Protein AF-A0A7C3JQY2-F1 (afdb_monomer)

Mean predicted aligned error: 11.33 Å

Radius of gyration: 20.85 Å; Cα contacts (8 Å, |Δi|>4): 62; chains: 1; bounding box: 53×26×46 Å

pLDDT: mean 81.32, std 16.03, range [46.12, 98.31]

Secondary structure (DSSP, 8-state):
--STT-TTHHHHHHHHHHHTSHHHHHHHHHHHT---S-TTS--TTS-GGGSPPTT-SSTTSS--TT-SS-TT--GGGGS--HHHHHHHHHHH--

Sequence (94 aa):
MLIDKAPHSNAAAIFLNWVLSKEGQTAWSKAMEHVSRRLDVATDHLPPYTIPPPNAKFFSGEPKPGDRYWLSYTEENVQRSSEETKILKELFGR

Foldseek 3Di:
DVDPPDPCPPVVVVVVVQCLDLVNQLVVCLVVLADGPDPPHDNPNHDPLRDADVPAPDSVSDDDVQPDDDPPGHPVVVDDDPVRVVVCCVVPVD

Structure (mmCIF, N/CA/C/O backbone):
data_AF-A0A7C3JQY2-F1
#
_entry.id   AF-A0A7C3JQY2-F1
#
loop_
_atom_site.group_PDB
_atom_site.id
_atom_site.type_symbol
_atom_site.label_atom_id
_atom_site.label_alt_id
_atom_site.label_comp_id
_atom_site.label_asym_id
_atom_site.label_entity_id
_atom_site.label_seq_id
_atom_site.pdbx_PDB_ins_code
_atom_site.Cartn_x
_atom_site.Cartn_y
_atom_site.Cartn_z
_atom_site.occupancy
_atom_site.B_iso_or_equiv
_atom_site.auth_seq_id
_atom_site.auth_comp_id
_atom_site.auth_asym_id
_atom_site.auth_atom_id
_atom_site.pdbx_PDB_model_num
ATOM 1 N N . MET A 1 1 ? -16.130 -2.845 16.450 1.00 64.75 1 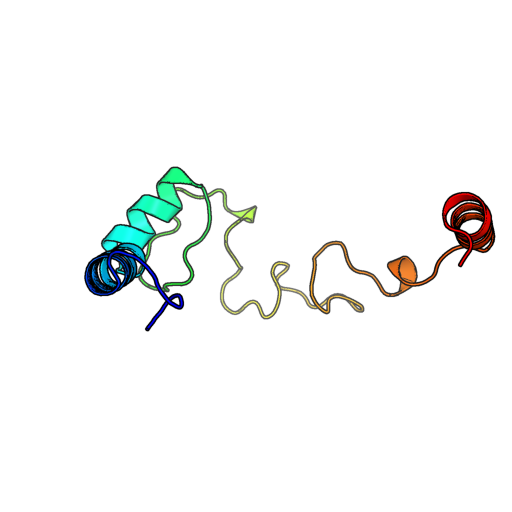MET A N 1
ATOM 2 C CA . MET A 1 1 ? -16.152 -1.387 16.192 1.00 64.75 1 MET A CA 1
ATOM 3 C C . MET A 1 1 ? -14.747 -0.982 15.776 1.00 64.75 1 MET A C 1
ATOM 5 O O . MET A 1 1 ? -13.814 -1.542 16.331 1.00 64.75 1 MET A O 1
ATOM 9 N N . LEU A 1 2 ? -14.586 -0.118 14.771 1.00 79.94 2 LEU A N 1
ATOM 10 C CA . LEU A 1 2 ? -13.272 0.143 14.167 1.00 79.94 2 LEU A CA 1
ATOM 11 C C . LEU A 1 2 ? -12.399 1.106 14.998 1.00 79.94 2 LEU A C 1
ATOM 13 O O . LEU A 1 2 ? -11.186 0.950 15.049 1.00 79.94 2 LEU A O 1
ATOM 17 N N . ILE A 1 3 ? -13.039 2.052 15.690 1.00 85.38 3 ILE A N 1
ATOM 18 C CA . ILE A 1 3 ? -12.467 2.904 16.741 1.00 85.38 3 ILE A CA 1
ATOM 19 C C . ILE A 1 3 ? -13.463 2.883 17.902 1.00 85.38 3 ILE A C 1
ATOM 21 O O . ILE A 1 3 ? -14.670 3.013 17.667 1.00 85.38 3 ILE A O 1
ATOM 25 N N . ASP A 1 4 ? -12.979 2.682 19.129 1.00 86.69 4 ASP A N 1
ATOM 26 C CA . ASP A 1 4 ? -13.841 2.656 20.313 1.00 86.69 4 ASP A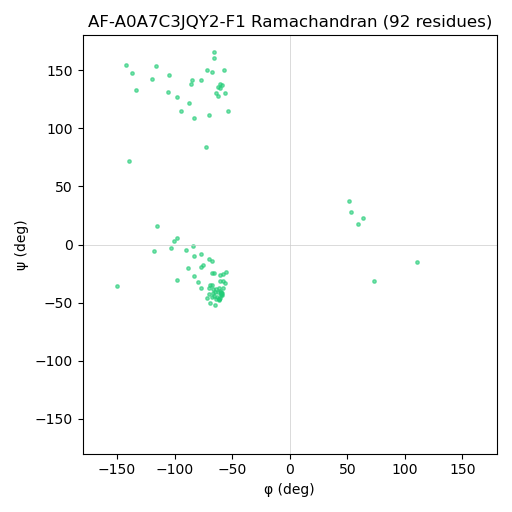 CA 1
ATOM 27 C C . ASP A 1 4 ? -14.542 4.010 20.505 1.00 86.69 4 ASP A C 1
ATOM 29 O O . ASP A 1 4 ? -13.932 5.066 20.343 1.00 86.69 4 ASP A O 1
ATOM 33 N N . LYS A 1 5 ? -15.844 3.972 20.808 1.00 87.12 5 LYS A N 1
ATOM 34 C CA . LYS A 1 5 ? -16.703 5.157 21.008 1.00 87.12 5 LYS A CA 1
ATOM 35 C C . LYS A 1 5 ? -16.693 6.182 19.860 1.00 87.12 5 LYS A C 1
ATOM 37 O O . LYS A 1 5 ? -16.970 7.360 20.079 1.00 87.12 5 LYS A O 1
ATOM 42 N N . ALA A 1 6 ? -16.432 5.754 18.624 1.00 86.62 6 ALA A N 1
ATOM 43 C CA . ALA A 1 6 ? -16.582 6.627 17.461 1.00 86.62 6 ALA A CA 1
ATOM 44 C C . ALA A 1 6 ? -18.043 7.117 17.304 1.00 86.62 6 ALA A C 1
ATOM 46 O O . ALA A 1 6 ? -18.955 6.285 17.340 1.00 86.62 6 ALA A O 1
ATOM 47 N N . PRO A 1 7 ? -18.280 8.420 17.041 1.00 92.50 7 PRO A N 1
ATOM 48 C CA . PRO A 1 7 ? -19.630 8.983 16.902 1.00 92.50 7 PRO A CA 1
ATOM 49 C C . PRO A 1 7 ? -20.480 8.320 15.806 1.00 92.50 7 PRO A C 1
ATOM 51 O O . PRO A 1 7 ? -21.697 8.216 15.940 1.00 92.50 7 PRO A O 1
ATOM 54 N N . HIS A 1 8 ? -19.840 7.845 14.728 1.00 92.38 8 HIS A N 1
ATOM 55 C CA . HIS A 1 8 ? -20.505 7.255 13.560 1.00 92.38 8 HIS A CA 1
ATOM 56 C C . HIS A 1 8 ? -19.756 6.017 13.033 1.00 92.38 8 HIS A C 1
ATOM 58 O O . HIS A 1 8 ? -19.131 6.042 11.971 1.00 92.38 8 HIS A O 1
ATOM 64 N N . SER A 1 9 ? -19.821 4.903 13.765 1.00 92.12 9 SER A N 1
ATOM 65 C CA . SER A 1 9 ? -19.118 3.653 13.419 1.00 92.12 9 SER A CA 1
ATOM 66 C C . SER A 1 9 ? -19.475 3.086 12.036 1.00 92.12 9 SER A C 1
ATOM 68 O O . SER A 1 9 ? -18.592 2.602 11.329 1.00 92.12 9 SER A O 1
ATOM 70 N N . ASN A 1 10 ? -20.740 3.186 11.621 1.00 93.06 10 ASN A N 1
ATOM 71 C CA . ASN A 1 10 ? -21.188 2.700 10.311 1.00 93.06 10 ASN A CA 1
ATOM 72 C C . ASN A 1 10 ? -20.654 3.561 9.154 1.00 93.06 10 ASN A C 1
ATOM 74 O O . ASN A 1 10 ? -20.267 3.021 8.120 1.00 93.06 10 ASN A O 1
ATOM 78 N N . ALA A 1 11 ? -20.571 4.884 9.331 1.00 94.00 11 ALA A N 1
ATOM 79 C CA . ALA A 1 11 ? -20.016 5.778 8.313 1.00 94.00 11 ALA A CA 1
ATOM 80 C C . ALA A 1 11 ? -18.521 5.506 8.087 1.00 94.00 11 ALA A C 1
ATOM 82 O O . ALA A 1 11 ? -18.072 5.434 6.944 1.00 94.00 11 ALA A O 1
ATOM 83 N N . ALA A 1 12 ? -17.768 5.266 9.167 1.00 93.50 12 ALA A N 1
ATOM 84 C CA . ALA A 1 12 ? -16.363 4.872 9.074 1.00 93.50 12 ALA A CA 1
ATOM 85 C C . ALA A 1 12 ? -16.184 3.560 8.292 1.00 93.50 12 ALA A C 1
ATOM 87 O O . ALA A 1 12 ? -15.279 3.454 7.466 1.00 93.50 12 ALA A O 1
ATOM 88 N N . ALA A 1 13 ? -17.066 2.578 8.505 1.00 93.19 13 ALA A N 1
ATOM 89 C CA . ALA A 1 13 ? -17.032 1.321 7.760 1.00 93.19 13 ALA A CA 1
ATOM 90 C C . ALA A 1 13 ? -17.283 1.531 6.256 1.00 93.19 13 ALA A C 1
ATOM 92 O O . ALA A 1 13 ? -16.538 1.003 5.433 1.00 93.19 13 ALA A O 1
ATOM 93 N N . ILE A 1 14 ? -18.282 2.343 5.887 1.00 95.50 14 ILE A N 1
ATOM 94 C CA . ILE A 1 14 ? -18.575 2.669 4.480 1.00 95.50 14 ILE A CA 1
ATOM 95 C C . ILE A 1 14 ? -17.387 3.386 3.831 1.00 95.50 14 ILE A C 1
ATOM 97 O O . ILE A 1 14 ? -16.959 2.996 2.744 1.00 95.50 14 ILE A O 1
ATOM 101 N N . PHE A 1 15 ? -16.825 4.392 4.505 1.00 95.19 15 PHE A N 1
ATOM 102 C CA . PHE A 1 15 ? -15.667 5.125 3.999 1.00 95.19 15 PHE A CA 1
ATOM 103 C C . PHE A 1 15 ? -14.472 4.201 3.757 1.00 95.19 15 PHE A C 1
ATOM 105 O O . PHE A 1 15 ? -13.836 4.280 2.710 1.00 95.19 15 PHE A O 1
ATOM 112 N N . LEU A 1 16 ? -14.192 3.285 4.687 1.00 95.31 16 LEU A N 1
ATOM 113 C CA . LEU A 1 16 ? -13.089 2.340 4.534 1.00 95.31 16 LEU A CA 1
ATOM 114 C C . LEU A 1 16 ? -13.307 1.354 3.393 1.00 95.31 16 LEU A C 1
ATOM 116 O O . LEU A 1 16 ? -12.386 1.106 2.617 1.00 95.31 16 LEU A O 1
ATOM 120 N N . ASN A 1 17 ? -14.525 0.836 3.250 1.00 96.19 17 ASN A N 1
ATOM 121 C CA . ASN A 1 17 ? -14.869 -0.022 2.121 1.00 96.19 17 ASN A CA 1
ATOM 122 C C . ASN A 1 17 ? -14.646 0.708 0.788 1.00 96.19 17 ASN A C 1
ATOM 124 O O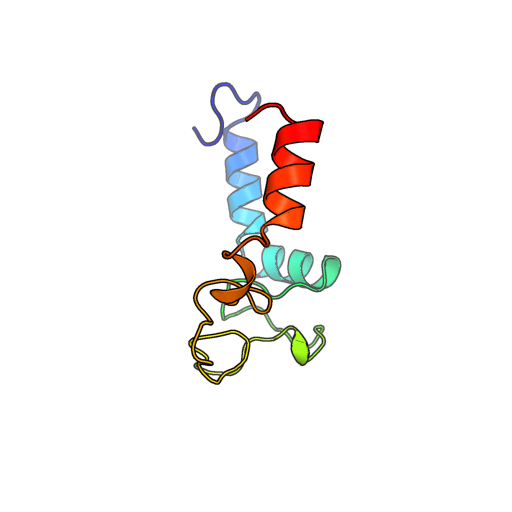 . ASN A 1 17 ? -14.093 0.128 -0.146 1.00 96.19 17 ASN A O 1
ATOM 128 N N . TRP A 1 18 ? -15.016 1.990 0.710 1.00 97.38 18 TRP A N 1
ATOM 129 C CA . TRP A 1 18 ? -14.788 2.803 -0.482 1.00 97.38 18 TRP A CA 1
ATOM 130 C C . TRP A 1 18 ? -13.302 3.115 -0.713 1.00 97.38 18 TRP A C 1
ATOM 132 O O . TRP A 1 18 ? -12.799 2.856 -1.805 1.00 97.38 18 TRP A O 1
ATOM 142 N N . VAL A 1 19 ? -12.560 3.605 0.286 1.00 96.81 19 VAL A N 1
ATOM 143 C CA . VAL A 1 19 ? -11.157 4.023 0.094 1.00 96.81 19 VAL A CA 1
ATOM 144 C C . VAL A 1 19 ? -10.231 2.841 -0.212 1.00 96.81 19 VAL A C 1
ATOM 146 O O . VAL A 1 19 ? -9.199 3.014 -0.857 1.00 96.81 19 VAL A O 1
ATOM 149 N N . LEU A 1 20 ? -10.598 1.625 0.209 1.00 96.69 20 LEU A N 1
ATOM 150 C CA . LEU A 1 20 ? -9.876 0.382 -0.092 1.00 96.69 20 LEU A CA 1
ATOM 151 C C . LEU A 1 20 ? -10.360 -0.309 -1.383 1.00 96.69 20 LEU A C 1
ATOM 153 O O . LEU A 1 20 ? -9.768 -1.305 -1.816 1.00 96.69 20 LEU A O 1
ATOM 157 N N . SER A 1 21 ? -11.408 0.211 -2.027 1.00 98.06 21 SER A N 1
ATOM 158 C CA . SER A 1 21 ? -11.827 -0.228 -3.362 1.00 98.06 21 SER A CA 1
ATOM 159 C C . SER A 1 21 ? -10.773 0.125 -4.423 1.00 98.06 21 SER A C 1
ATOM 161 O O . SER A 1 21 ? -9.872 0.930 -4.183 1.00 98.06 21 SER A O 1
ATOM 163 N N . LYS A 1 22 ? -10.882 -0.461 -5.622 1.00 98.00 22 LYS A N 1
ATOM 164 C CA . LYS A 1 22 ? -9.996 -0.126 -6.750 1.00 98.00 22 LYS A CA 1
ATOM 165 C C . LYS A 1 22 ? -10.092 1.357 -7.119 1.00 98.00 22 LYS A C 1
ATOM 167 O O . LYS A 1 22 ? -9.071 1.997 -7.352 1.00 98.00 22 LYS A O 1
ATOM 172 N N . GLU A 1 23 ? -11.307 1.895 -7.160 1.00 97.88 23 GLU A N 1
ATOM 173 C CA . GLU A 1 23 ? -11.569 3.296 -7.495 1.00 97.88 23 GLU A CA 1
ATOM 174 C C . GLU A 1 23 ? -10.979 4.241 -6.443 1.00 97.88 23 GLU A C 1
ATOM 176 O O . GLU A 1 23 ? -10.176 5.111 -6.781 1.00 97.88 23 GLU A O 1
ATOM 181 N N . GLY A 1 24 ? -11.285 4.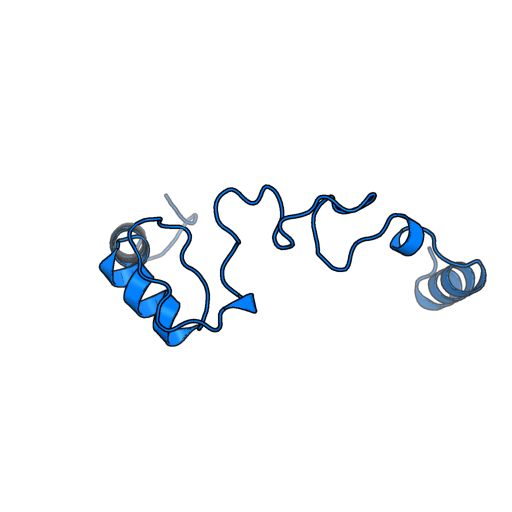010 -5.162 1.00 97.94 24 GLY A N 1
ATOM 182 C CA . GLY A 1 24 ? -10.754 4.812 -4.057 1.00 97.94 24 GLY A CA 1
ATOM 183 C C . GLY A 1 24 ? -9.225 4.776 -3.987 1.00 97.94 24 GLY A C 1
ATOM 184 O O . GLY A 1 24 ? -8.583 5.814 -3.837 1.00 97.94 24 GLY A O 1
ATOM 185 N N . GLN A 1 25 ? -8.620 3.602 -4.190 1.00 98.31 25 GLN A N 1
ATOM 186 C CA . GLN A 1 25 ? -7.164 3.468 -4.246 1.00 98.31 25 GLN A CA 1
ATOM 187 C C . GLN A 1 25 ? -6.541 4.138 -5.473 1.00 98.31 25 GLN A C 1
ATOM 189 O O . GLN A 1 25 ? -5.447 4.686 -5.365 1.00 98.31 25 GLN A O 1
ATOM 194 N N . THR A 1 26 ? -7.223 4.131 -6.621 1.00 98.06 26 THR A N 1
ATOM 195 C CA . THR A 1 26 ? -6.760 4.833 -7.827 1.00 98.06 26 THR A CA 1
ATOM 196 C C . THR A 1 26 ? -6.763 6.345 -7.599 1.00 98.06 26 THR A C 1
ATOM 198 O O . THR A 1 26 ? -5.783 7.013 -7.922 1.00 98.06 26 THR A O 1
ATOM 201 N N . ALA A 1 27 ? -7.829 6.885 -6.998 1.00 97.69 27 ALA A N 1
ATOM 202 C CA . ALA A 1 27 ? -7.911 8.300 -6.639 1.00 97.69 27 ALA A CA 1
ATOM 203 C C . ALA A 1 27 ? -6.814 8.693 -5.635 1.00 97.69 27 ALA A C 1
ATOM 205 O O . ALA A 1 27 ? -6.093 9.665 -5.855 1.00 97.69 27 ALA A O 1
ATOM 206 N N . TRP A 1 28 ? -6.636 7.900 -4.574 1.00 97.12 28 TRP A N 1
ATOM 207 C CA . TRP A 1 28 ? -5.599 8.132 -3.566 1.00 97.12 28 TRP A CA 1
ATOM 208 C C . TRP A 1 28 ? -4.183 8.078 -4.151 1.00 97.12 28 TRP A C 1
ATOM 210 O O . TRP A 1 28 ? -3.379 8.971 -3.902 1.00 97.12 28 TRP A O 1
ATOM 220 N N . SER A 1 29 ? -3.885 7.054 -4.956 1.00 97.06 29 SER A N 1
ATOM 221 C CA . SER A 1 29 ? -2.563 6.859 -5.561 1.00 97.06 29 SER A CA 1
ATOM 222 C C . SER A 1 29 ? -2.166 8.024 -6.464 1.00 97.06 29 SER A C 1
ATOM 224 O O . SER A 1 29 ? -1.014 8.450 -6.431 1.00 97.06 29 SER A O 1
ATOM 226 N N . LYS A 1 30 ? -3.118 8.563 -7.234 1.00 96.50 30 LYS A N 1
ATOM 227 C CA . LYS A 1 30 ? -2.895 9.737 -8.086 1.00 96.50 30 LYS A CA 1
ATOM 228 C C . LYS A 1 30 ? -2.701 11.013 -7.278 1.00 96.50 30 LYS A C 1
ATOM 230 O O . LYS A 1 30 ? -1.819 11.794 -7.598 1.00 96.50 30 LYS A O 1
ATOM 235 N N . ALA A 1 31 ? -3.509 11.220 -6.239 1.00 96.44 31 ALA A N 1
ATOM 236 C CA . ALA A 1 31 ? -3.441 12.430 -5.421 1.00 96.44 31 ALA A CA 1
ATOM 237 C C . ALA A 1 31 ? -2.160 12.512 -4.579 1.00 96.44 31 ALA A C 1
ATOM 239 O O . ALA A 1 31 ? -1.643 13.600 -4.350 1.00 96.44 31 ALA A O 1
ATOM 240 N N . MET A 1 32 ? -1.674 11.367 -4.102 1.00 95.12 32 MET A N 1
ATOM 241 C CA . MET A 1 32 ? -0.548 11.292 -3.173 1.00 95.12 32 MET A CA 1
ATOM 242 C C . MET A 1 32 ? 0.768 10.871 -3.831 1.00 95.12 32 MET A C 1
ATOM 244 O O . MET A 1 32 ? 1.768 10.767 -3.131 1.00 95.12 32 MET A O 1
ATOM 248 N N . GLU A 1 33 ? 0.759 10.563 -5.131 1.00 94.06 33 GLU A N 1
ATOM 249 C CA . GLU A 1 33 ? 1.918 10.035 -5.868 1.00 94.06 33 GLU A CA 1
ATOM 250 C C . GLU A 1 33 ? 2.562 8.806 -5.192 1.00 94.06 33 GLU A C 1
ATOM 252 O O . GLU A 1 33 ? 3.776 8.604 -5.201 1.00 94.06 33 GLU A O 1
ATOM 257 N N . HIS A 1 34 ? 1.725 7.945 -4.607 1.00 92.38 34 HIS A N 1
ATOM 258 C CA . HIS A 1 34 ? 2.153 6.731 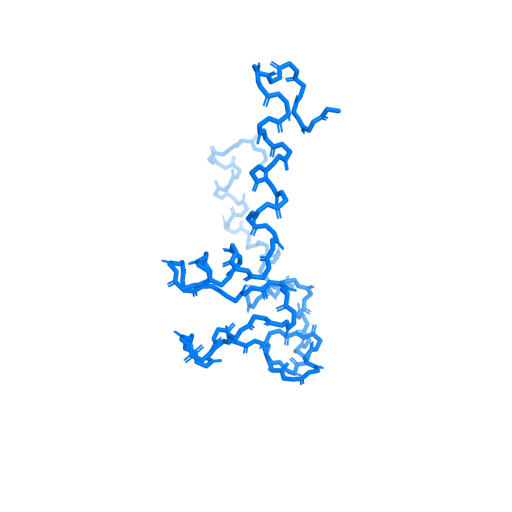-3.913 1.00 92.38 34 HIS A CA 1
ATOM 259 C C . HIS A 1 34 ? 1.562 5.475 -4.549 1.00 92.38 34 HIS A C 1
ATOM 261 O O . HIS A 1 34 ? 0.394 5.441 -4.940 1.00 92.38 34 HIS A O 1
ATOM 267 N N . VAL A 1 35 ? 2.355 4.404 -4.590 1.00 93.06 35 VAL A N 1
ATOM 268 C CA . VAL A 1 35 ? 1.931 3.092 -5.094 1.00 93.06 35 VAL A CA 1
ATOM 269 C C . VAL A 1 35 ? 0.819 2.515 -4.213 1.00 93.06 35 VAL A C 1
ATOM 271 O O . VAL A 1 35 ? 0.939 2.463 -2.986 1.00 93.06 35 VAL A O 1
ATOM 274 N N . SER A 1 36 ? -0.273 2.059 -4.833 1.00 94.69 36 SER A N 1
ATOM 275 C CA . SER A 1 36 ? -1.319 1.324 -4.117 1.00 94.69 36 SER A CA 1
ATOM 276 C C . SER A 1 36 ? -0.843 -0.079 -3.736 1.00 94.69 36 SER A C 1
ATOM 278 O O . SER A 1 36 ? -0.075 -0.715 -4.448 1.00 94.69 36 SER A O 1
ATOM 280 N N . ARG A 1 37 ? -1.370 -0.613 -2.631 1.00 90.75 37 ARG A N 1
ATOM 281 C CA . ARG A 1 37 ? -1.149 -2.016 -2.239 1.00 90.75 37 ARG A CA 1
ATOM 282 C C . ARG A 1 37 ? -1.986 -3.015 -3.048 1.00 90.75 37 ARG A C 1
ATOM 284 O O . ARG A 1 37 ? -1.811 -4.218 -2.879 1.00 90.75 37 ARG A O 1
ATOM 291 N N . ARG A 1 38 ? -2.921 -2.550 -3.884 1.00 93.3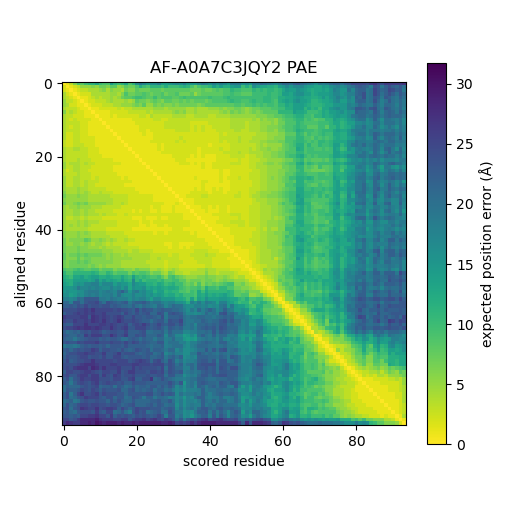8 38 ARG A N 1
ATOM 292 C CA . ARG A 1 38 ? -3.708 -3.417 -4.770 1.00 93.38 38 ARG A CA 1
ATOM 293 C C . ARG A 1 38 ? -2.963 -3.666 -6.081 1.00 93.38 38 ARG A C 1
ATOM 295 O O . ARG A 1 38 ? -2.442 -2.732 -6.675 1.00 93.38 38 ARG A O 1
ATOM 302 N N . LEU A 1 39 ? -2.998 -4.907 -6.567 1.00 91.62 39 LEU A N 1
ATOM 303 C CA . LEU A 1 39 ? -2.361 -5.305 -7.832 1.00 91.62 39 LEU A CA 1
ATOM 304 C C . LEU A 1 39 ? -3.125 -4.833 -9.082 1.00 91.62 39 LEU A C 1
ATOM 306 O O . LEU A 1 39 ? -2.579 -4.844 -10.178 1.00 91.62 39 LEU A O 1
ATOM 310 N N . ASP A 1 40 ? -4.397 -4.455 -8.932 1.00 95.44 40 ASP A N 1
ATOM 311 C CA . ASP A 1 40 ? -5.292 -4.061 -10.026 1.00 95.44 40 ASP A CA 1
ATOM 312 C C . ASP A 1 40 ? -5.400 -2.538 -10.226 1.00 95.44 40 ASP A C 1
ATOM 314 O O . ASP A 1 40 ? -6.209 -2.087 -11.046 1.00 95.44 40 ASP A O 1
ATOM 318 N N . VAL A 1 41 ? -4.608 -1.756 -9.485 1.00 97.00 41 VAL A N 1
ATOM 319 C CA . VAL A 1 41 ? -4.487 -0.297 -9.604 1.00 97.00 41 VAL A CA 1
ATOM 320 C C . VAL A 1 41 ? -3.259 0.020 -10.452 1.00 97.00 41 VAL A C 1
ATOM 322 O O . VAL A 1 41 ? -2.168 -0.469 -10.173 1.00 97.00 41 VAL A O 1
ATOM 325 N N . ALA A 1 42 ? -3.444 0.824 -11.499 1.00 95.38 42 ALA A N 1
ATOM 326 C CA . ALA A 1 42 ? -2.358 1.204 -12.395 1.00 95.38 42 ALA A CA 1
ATOM 327 C C . ALA A 1 42 ? -1.331 2.102 -11.688 1.00 95.38 42 ALA A C 1
ATOM 329 O O . ALA A 1 42 ? -1.674 2.881 -10.799 1.00 95.38 42 ALA A O 1
ATOM 330 N N . THR A 1 43 ? -0.074 1.987 -12.109 1.00 95.12 43 THR A N 1
ATOM 331 C CA . THR A 1 43 ? 1.065 2.778 -11.617 1.00 95.12 43 THR A CA 1
ATOM 332 C C . THR A 1 43 ? 1.658 3.668 -12.713 1.00 95.12 43 THR A C 1
ATOM 334 O O . THR A 1 43 ? 2.783 4.133 -12.586 1.00 95.12 43 THR A O 1
ATOM 337 N N . ASP A 1 44 ? 0.932 3.872 -13.813 1.00 94.62 44 ASP A N 1
ATOM 338 C CA . ASP A 1 44 ? 1.362 4.633 -14.994 1.00 94.62 44 ASP A CA 1
ATOM 339 C C . ASP A 1 44 ? 1.561 6.129 -14.715 1.00 94.62 44 ASP A C 1
ATOM 341 O O . ASP A 1 44 ? 2.349 6.788 -15.389 1.00 94.62 44 ASP A O 1
ATOM 345 N N . HIS A 1 45 ? 0.888 6.657 -13.693 1.00 94.31 45 HIS A N 1
ATOM 346 C CA . HIS A 1 45 ? 1.048 8.032 -13.219 1.00 94.31 45 HIS A CA 1
ATOM 347 C C . HIS A 1 45 ? 2.221 8.230 -12.248 1.00 94.31 45 HIS A C 1
ATOM 349 O O . HIS A 1 45 ? 2.417 9.348 -11.779 1.00 94.31 45 HIS A O 1
ATOM 355 N N . LEU A 1 46 ? 2.971 7.179 -11.902 1.00 93.56 46 LEU A N 1
ATOM 356 C CA . LEU A 1 46 ? 4.017 7.243 -10.880 1.00 93.56 46 LEU A CA 1
ATOM 357 C C . LEU A 1 46 ? 5.426 7.263 -11.486 1.00 93.56 46 LEU A C 1
ATOM 359 O O . LEU A 1 46 ? 5.684 6.580 -12.481 1.00 93.56 46 LEU A O 1
ATOM 363 N N . PRO A 1 47 ? 6.385 7.973 -10.863 1.00 88.88 47 PRO A N 1
ATOM 364 C CA . PRO A 1 47 ? 7.782 7.886 -11.264 1.00 88.88 47 PRO A CA 1
ATOM 365 C C . PRO A 1 47 ? 8.319 6.448 -11.116 1.00 88.88 47 PRO A C 1
ATOM 367 O O . PRO A 1 47 ? 8.078 5.826 -10.075 1.00 88.88 47 PRO A O 1
ATOM 370 N N . PRO A 1 48 ? 9.111 5.916 -12.072 1.00 84.56 48 PRO A N 1
ATOM 371 C CA . PRO A 1 48 ? 9.543 4.513 -12.061 1.00 84.56 48 PRO A CA 1
ATOM 372 C C . PRO A 1 48 ? 10.277 4.070 -10.792 1.00 84.56 48 PRO A C 1
ATOM 374 O O . PRO A 1 48 ? 10.119 2.937 -10.357 1.00 84.56 48 PRO A O 1
ATOM 377 N N . TYR A 1 49 ? 11.039 4.968 -10.160 1.00 80.31 49 TYR A N 1
ATOM 378 C CA . TYR A 1 49 ? 11.781 4.671 -8.931 1.00 80.31 49 TYR A CA 1
ATOM 379 C C . TYR A 1 49 ? 10.883 4.468 -7.703 1.00 80.31 49 TYR A C 1
ATOM 381 O O . TYR A 1 49 ? 11.375 4.036 -6.668 1.00 80.31 49 TYR A O 1
ATOM 389 N N . THR A 1 50 ? 9.594 4.813 -7.783 1.00 82.25 50 THR A N 1
ATOM 390 C CA . THR A 1 50 ? 8.618 4.570 -6.708 1.00 82.25 50 THR A CA 1
ATOM 391 C C . THR A 1 50 ? 7.963 3.197 -6.821 1.00 82.25 50 THR A C 1
ATOM 393 O O . THR A 1 50 ? 7.418 2.694 -5.839 1.00 82.25 50 THR A O 1
ATOM 396 N N . ILE A 1 51 ? 8.015 2.596 -8.014 1.00 85.62 51 ILE A N 1
ATOM 397 C CA . ILE A 1 51 ? 7.339 1.351 -8.357 1.00 85.62 51 ILE A CA 1
ATOM 398 C C . ILE A 1 51 ? 8.260 0.184 -7.983 1.00 85.62 51 ILE A C 1
ATOM 400 O O . ILE A 1 51 ? 9.376 0.102 -8.500 1.00 85.62 51 ILE A O 1
ATOM 404 N N . PRO A 1 52 ? 7.819 -0.742 -7.112 1.00 76.38 52 PRO A N 1
ATOM 405 C CA . PRO A 1 52 ? 8.599 -1.928 -6.798 1.00 76.38 52 PRO A CA 1
ATOM 406 C C . PRO A 1 52 ? 8.888 -2.752 -8.062 1.00 76.38 52 PRO A C 1
ATOM 408 O O . PRO A 1 52 ? 7.971 -2.973 -8.862 1.00 76.38 52 PRO A O 1
ATOM 411 N N . PRO A 1 53 ? 10.121 -3.259 -8.241 1.00 75.94 53 PRO A N 1
ATOM 412 C CA . PRO A 1 53 ? 10.433 -4.147 -9.352 1.00 75.94 53 PRO A CA 1
ATOM 413 C C . PRO A 1 53 ? 9.526 -5.392 -9.360 1.00 75.94 53 PRO A C 1
ATOM 415 O O . PRO A 1 53 ? 9.120 -5.877 -8.298 1.00 75.94 53 PRO A O 1
ATOM 418 N N . PRO A 1 54 ? 9.227 -5.976 -10.530 1.00 72.38 54 PRO A N 1
ATOM 419 C CA . PRO A 1 54 ? 8.486 -7.231 -10.592 1.00 72.38 54 PRO A CA 1
ATOM 420 C C . PRO A 1 54 ? 9.193 -8.326 -9.781 1.00 72.38 54 PRO A C 1
ATOM 422 O O . PRO A 1 54 ? 10.389 -8.552 -9.952 1.00 72.38 54 PRO A O 1
ATOM 425 N N . ASN A 1 55 ? 8.457 -9.022 -8.909 1.00 68.00 55 ASN A N 1
ATOM 426 C CA . ASN A 1 55 ? 8.973 -10.095 -8.042 1.00 68.00 55 ASN A CA 1
ATOM 427 C C . ASN A 1 55 ? 10.098 -9.678 -7.071 1.00 68.00 55 ASN A C 1
ATOM 429 O O . ASN A 1 55 ? 10.798 -10.540 -6.531 1.00 68.00 55 ASN A O 1
ATOM 433 N N . ALA A 1 56 ? 10.269 -8.379 -6.814 1.00 65.50 56 ALA A N 1
ATOM 434 C CA . ALA A 1 56 ? 11.212 -7.898 -5.817 1.00 65.50 56 ALA A CA 1
ATOM 435 C C . ALA A 1 56 ? 10.834 -8.396 -4.413 1.00 65.50 56 ALA A C 1
ATOM 437 O O . ALA A 1 56 ? 9.725 -8.170 -3.931 1.00 65.50 56 ALA A O 1
AT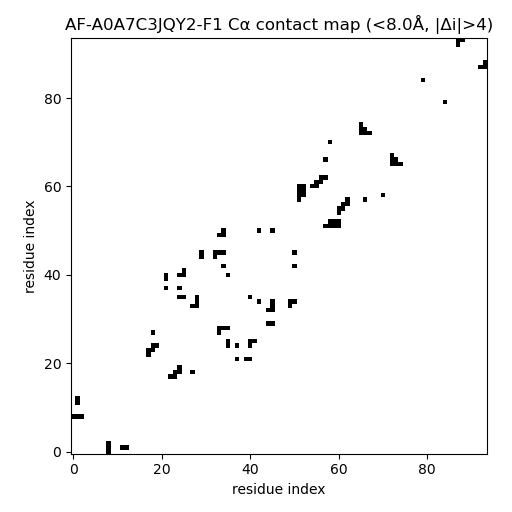OM 438 N N . LYS A 1 57 ? 11.798 -9.004 -3.713 1.00 62.16 57 LYS A N 1
ATOM 439 C CA . LYS A 1 57 ? 11.708 -9.206 -2.255 1.00 62.16 57 LYS A CA 1
ATOM 440 C C . LYS A 1 57 ? 12.002 -7.917 -1.474 1.00 62.16 57 LYS A C 1
ATOM 442 O O . LYS A 1 57 ? 11.619 -7.812 -0.315 1.00 62.16 57 LYS A O 1
ATOM 447 N N . PHE A 1 58 ? 12.657 -6.953 -2.123 1.00 61.97 58 PHE A N 1
ATOM 448 C CA . PHE A 1 58 ? 13.105 -5.675 -1.569 1.00 61.97 58 PHE A CA 1
ATOM 449 C C . PHE A 1 58 ? 12.941 -4.568 -2.610 1.00 61.97 58 PHE A C 1
ATOM 451 O O . PHE A 1 58 ? 13.005 -4.838 -3.806 1.00 61.97 58 PHE A O 1
ATOM 458 N N . PHE A 1 59 ? 12.793 -3.315 -2.178 1.00 56.88 59 PHE A N 1
ATOM 459 C CA . PHE A 1 59 ? 12.566 -2.173 -3.075 1.00 56.88 59 PHE A CA 1
ATOM 460 C C . PHE A 1 59 ? 13.674 -1.979 -4.137 1.00 56.88 59 PHE A C 1
ATOM 462 O O . PHE A 1 59 ? 13.414 -1.463 -5.216 1.00 56.88 59 PHE A O 1
ATOM 469 N N . SER A 1 60 ? 14.893 -2.449 -3.858 1.00 59.38 60 SER A N 1
ATOM 470 C CA . SER A 1 60 ? 16.062 -2.444 -4.749 1.00 59.38 60 SER A CA 1
ATOM 471 C C . SER A 1 60 ? 16.121 -3.601 -5.756 1.00 59.38 60 SER A C 1
ATOM 473 O O . SER A 1 60 ? 16.996 -3.595 -6.615 1.00 59.38 60 SER A O 1
ATOM 475 N N . GLY A 1 61 ? 15.268 -4.625 -5.648 1.00 56.47 61 GLY A N 1
ATOM 476 C CA . GLY A 1 61 ? 15.351 -5.850 -6.461 1.00 56.47 61 GLY A CA 1
ATOM 477 C C . GLY A 1 61 ? 16.496 -6.800 -6.077 1.00 56.47 61 GLY A C 1
ATOM 478 O O . GLY A 1 61 ? 16.318 -8.014 -6.148 1.00 56.47 61 GLY A O 1
ATOM 479 N N . GLU A 1 62 ? 17.622 -6.280 -5.588 1.00 53.84 62 GLU A N 1
ATOM 480 C CA . GLU A 1 62 ? 18.753 -7.064 -5.088 1.00 53.84 62 GLU A CA 1
ATOM 481 C C . GLU A 1 62 ? 18.829 -7.025 -3.553 1.00 53.84 62 GLU A C 1
ATOM 483 O O . GLU A 1 62 ? 18.767 -5.936 -2.972 1.00 53.84 62 GLU A O 1
ATOM 488 N N . PRO A 1 63 ? 18.976 -8.181 -2.875 1.00 53.16 63 PRO A N 1
ATOM 489 C CA . PRO A 1 63 ? 19.264 -8.208 -1.448 1.00 53.16 63 PRO A CA 1
ATOM 490 C C . PRO A 1 63 ? 20.693 -7.712 -1.209 1.00 53.16 63 PRO A C 1
ATOM 492 O O . PRO A 1 63 ? 21.648 -8.413 -1.549 1.00 53.16 63 PRO A O 1
ATOM 495 N N . LYS A 1 64 ? 20.868 -6.538 -0.594 1.00 58.09 64 LYS A N 1
ATOM 496 C CA . LYS A 1 64 ? 22.182 -6.149 -0.071 1.00 58.09 64 LYS A CA 1
ATOM 497 C C . LYS A 1 64 ? 22.356 -6.743 1.330 1.00 58.09 64 LYS A C 1
ATOM 499 O O . LYS A 1 64 ? 21.390 -6.777 2.100 1.00 58.09 64 LYS A O 1
ATOM 504 N N . PRO A 1 65 ? 23.556 -7.225 1.699 1.00 46.12 65 PRO A N 1
ATOM 505 C CA . PRO A 1 65 ? 23.833 -7.621 3.077 1.00 46.12 65 PRO A CA 1
ATOM 506 C C . PRO A 1 65 ? 23.497 -6.465 4.036 1.00 46.12 65 PRO A C 1
ATOM 508 O O . PRO A 1 65 ? 24.109 -5.407 3.954 1.00 46.12 65 PRO A O 1
ATOM 511 N N . GLY A 1 66 ? 22.493 -6.648 4.904 1.00 52.12 66 GLY A N 1
ATOM 512 C CA . GLY A 1 66 ? 22.012 -5.618 5.842 1.00 52.12 66 GLY A CA 1
ATOM 513 C C . GLY A 1 66 ? 20.620 -5.035 5.546 1.00 52.12 66 GLY A C 1
ATOM 514 O O . GLY A 1 66 ? 20.009 -4.475 6.457 1.00 52.12 66 GLY A O 1
ATOM 515 N N . ASP A 1 67 ? 20.059 -5.244 4.350 1.00 53.84 67 ASP A N 1
ATOM 516 C CA . ASP A 1 67 ? 18.720 -4.758 3.978 1.00 53.84 67 ASP A CA 1
ATOM 517 C C . ASP A 1 67 ? 17.622 -5.570 4.691 1.00 53.84 67 ASP A C 1
ATOM 519 O O . ASP A 1 67 ? 17.086 -6.540 4.153 1.00 53.84 67 ASP A O 1
ATOM 523 N N . ARG A 1 68 ? 17.280 -5.218 5.938 1.00 51.19 68 ARG A N 1
ATOM 524 C CA . ARG A 1 68 ? 16.201 -5.909 6.676 1.00 51.19 68 ARG A CA 1
ATOM 525 C C . ARG A 1 68 ? 14.850 -5.195 6.633 1.00 51.19 68 ARG A C 1
ATOM 527 O O . ARG A 1 68 ? 13.837 -5.883 6.677 1.00 51.19 68 ARG A O 1
ATOM 534 N N . TYR A 1 69 ? 14.809 -3.861 6.545 1.00 50.56 69 TYR A N 1
ATOM 535 C CA . TYR A 1 69 ? 13.541 -3.110 6.640 1.00 50.56 69 TYR A CA 1
ATOM 536 C C . TYR A 1 69 ? 13.487 -1.784 5.854 1.00 50.56 69 TYR A C 1
ATOM 538 O O . TYR A 1 69 ? 12.431 -1.468 5.312 1.00 50.56 69 TYR A O 1
ATOM 546 N N . TRP A 1 70 ? 14.584 -1.019 5.750 1.00 55.81 70 TRP A N 1
ATOM 547 C CA . TRP A 1 70 ? 14.619 0.295 5.079 1.00 55.81 70 TRP A CA 1
ATOM 548 C C . TRP A 1 70 ? 15.868 0.440 4.203 1.00 55.81 70 TRP A C 1
ATOM 550 O O . TRP A 1 70 ? 16.926 -0.036 4.597 1.00 55.81 70 TRP A O 1
ATOM 560 N N . LEU A 1 71 ? 15.771 1.173 3.084 1.00 53.03 71 LEU A N 1
ATOM 561 C CA . LEU A 1 71 ? 16.907 1.505 2.194 1.00 53.03 71 LEU A CA 1
ATOM 562 C C . LEU A 1 71 ? 18.075 2.203 2.915 1.00 53.03 71 LEU A C 1
ATOM 564 O O . LEU A 1 71 ? 19.199 2.187 2.428 1.00 53.03 71 LEU A O 1
ATOM 568 N N . SER A 1 72 ? 17.800 2.850 4.048 1.00 52.78 72 SER A N 1
ATOM 569 C CA . SER A 1 72 ? 18.773 3.570 4.871 1.00 52.78 72 SER A CA 1
ATOM 570 C C . SER A 1 72 ? 19.246 2.783 6.095 1.00 52.78 72 SER A C 1
ATOM 572 O O . SER A 1 72 ? 19.984 3.330 6.910 1.00 52.78 72 SER A O 1
ATOM 574 N N . TYR A 1 73 ? 18.814 1.535 6.286 1.00 53.50 73 TYR A N 1
ATOM 575 C CA . TYR A 1 73 ? 19.216 0.743 7.444 1.00 53.50 73 TYR A CA 1
ATOM 576 C C . TYR A 1 73 ? 20.430 -0.128 7.110 1.00 53.50 73 TYR A C 1
ATOM 578 O O . TYR A 1 73 ? 20.321 -1.067 6.330 1.00 53.50 73 TYR A O 1
ATOM 586 N N . THR A 1 74 ? 21.560 0.142 7.760 1.00 61.03 74 THR A N 1
ATOM 587 C CA . THR A 1 74 ? 22.704 -0.774 7.853 1.00 61.03 74 THR A CA 1
ATOM 588 C C . THR A 1 74 ? 22.908 -1.162 9.321 1.00 61.03 74 THR A C 1
ATOM 590 O O . THR A 1 74 ? 22.540 -0.406 10.222 1.00 61.03 74 THR A O 1
ATOM 593 N N . GLU A 1 75 ? 23.483 -2.336 9.605 1.00 59.47 75 GLU A N 1
ATOM 594 C CA . GLU A 1 75 ? 23.818 -2.723 10.992 1.00 59.47 75 GLU A CA 1
ATOM 595 C C . GLU A 1 75 ? 24.818 -1.750 11.637 1.00 59.47 75 GLU A C 1
ATOM 597 O O . GLU A 1 75 ? 24.803 -1.542 12.849 1.00 59.47 75 GLU A O 1
ATOM 602 N N . GLU A 1 76 ? 25.630 -1.096 10.810 1.00 63.06 76 GLU A N 1
ATOM 603 C CA . GLU A 1 76 ? 26.545 -0.021 11.189 1.00 63.06 76 GLU A CA 1
ATOM 604 C C . GLU A 1 76 ? 25.792 1.186 11.771 1.00 63.06 76 GLU A C 1
ATOM 606 O O . GLU A 1 76 ? 26.227 1.731 12.779 1.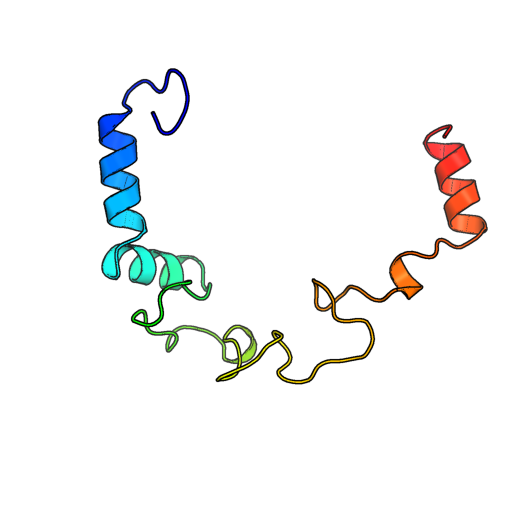00 63.06 76 GLU A O 1
ATOM 611 N N . ASN A 1 77 ? 24.609 1.532 11.244 1.00 62.69 77 ASN A N 1
ATOM 612 C CA . ASN A 1 77 ? 23.775 2.628 11.765 1.00 62.69 77 ASN A CA 1
ATOM 613 C C . ASN A 1 77 ? 23.201 2.349 13.166 1.00 62.69 77 ASN A C 1
ATOM 615 O O . ASN A 1 77 ? 22.673 3.252 13.816 1.00 62.69 77 ASN A O 1
ATOM 619 N N . VAL A 1 78 ? 23.253 1.099 13.635 1.00 63.84 78 VAL A N 1
ATOM 620 C CA . VAL A 1 78 ? 22.835 0.728 14.996 1.00 63.84 78 VAL A CA 1
ATOM 621 C C . VAL A 1 78 ? 23.961 0.975 16.001 1.00 63.84 78 VAL A C 1
ATOM 623 O O . VAL A 1 78 ? 23.690 1.221 17.180 1.00 63.84 78 VAL A O 1
ATOM 626 N N . GLN A 1 79 ? 25.216 0.917 15.551 1.00 72.75 79 GLN A N 1
ATOM 627 C CA . GLN A 1 79 ? 26.382 1.100 16.404 1.00 72.75 79 GLN A CA 1
ATOM 628 C C . GLN A 1 79 ? 26.651 2.593 16.583 1.00 72.75 79 GLN A C 1
ATOM 630 O O . GLN A 1 79 ? 27.086 3.278 15.663 1.00 72.75 79 GLN A O 1
ATOM 635 N N . ARG A 1 80 ? 26.388 3.106 17.787 1.00 75.69 80 ARG A N 1
ATOM 636 C CA . ARG A 1 80 ? 26.703 4.496 18.135 1.00 75.69 80 ARG A CA 1
ATOM 637 C C . ARG A 1 80 ? 28.190 4.648 18.402 1.00 75.69 80 ARG A C 1
ATOM 639 O O . ARG A 1 80 ? 28.793 3.800 19.063 1.00 75.69 80 ARG A O 1
ATOM 646 N N . SER A 1 81 ? 28.766 5.762 17.972 1.00 82.06 81 SER A N 1
ATOM 647 C CA . SER A 1 81 ? 30.127 6.113 18.361 1.00 82.06 81 SER A CA 1
ATOM 648 C C . SER A 1 81 ? 30.206 6.402 19.871 1.00 82.06 81 SER A C 1
ATOM 650 O O . SER A 1 81 ? 29.208 6.689 20.551 1.00 82.06 81 SER A O 1
ATOM 652 N N . SER A 1 82 ? 31.415 6.340 20.432 1.00 82.50 82 SER A N 1
ATOM 653 C CA . SER A 1 82 ? 31.655 6.717 21.832 1.00 82.50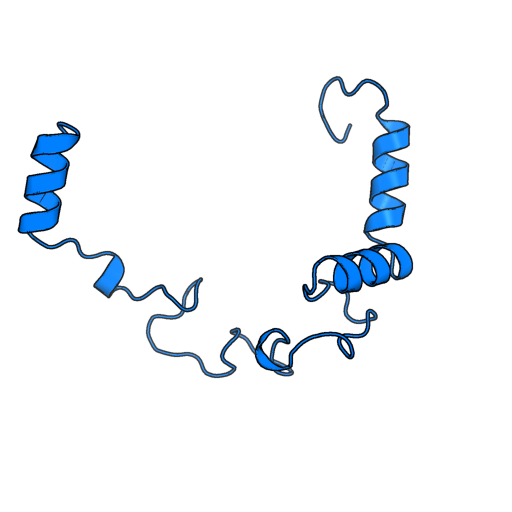 82 SER A CA 1
ATOM 654 C C . SER A 1 82 ? 31.299 8.180 22.107 1.00 82.50 82 SER A C 1
ATOM 656 O O . SER A 1 82 ? 30.861 8.516 23.207 1.00 82.50 82 SER A O 1
ATOM 658 N N . GLU A 1 83 ? 31.462 9.046 21.106 1.00 86.12 83 GLU A N 1
ATOM 659 C CA . GLU A 1 83 ? 31.140 10.470 21.186 1.00 86.12 83 GLU A CA 1
ATOM 660 C C . GLU A 1 83 ? 29.629 10.696 21.201 1.00 86.12 83 GLU A C 1
ATOM 662 O O . GLU A 1 83 ? 29.128 11.399 22.074 1.00 86.12 83 GLU A O 1
ATOM 667 N N . GLU A 1 84 ? 28.889 10.029 20.314 1.00 84.31 84 GLU A N 1
ATOM 668 C CA . GLU A 1 84 ? 27.424 10.082 20.290 1.00 84.31 84 GLU A CA 1
ATOM 669 C C . GLU A 1 84 ? 26.836 9.578 21.605 1.00 84.31 84 GLU A C 1
ATOM 671 O O . GLU A 1 84 ? 25.937 10.193 22.172 1.00 84.31 84 GLU A O 1
ATOM 676 N N . THR A 1 85 ? 27.385 8.489 22.143 1.00 83.81 85 THR A N 1
ATOM 677 C CA . THR A 1 85 ? 26.956 7.947 23.436 1.00 83.81 85 THR A CA 1
ATOM 678 C C . THR A 1 85 ? 27.210 8.943 24.570 1.00 83.81 85 THR A C 1
ATOM 680 O O . THR A 1 85 ? 26.355 9.122 25.438 1.00 83.81 85 THR A O 1
ATOM 683 N N . LYS A 1 86 ? 28.356 9.637 24.554 1.00 90.69 86 LYS A N 1
ATOM 684 C CA . LYS A 1 86 ? 28.684 10.681 25.533 1.00 90.69 86 LYS A CA 1
ATOM 685 C C . LYS A 1 86 ? 27.726 11.871 25.432 1.00 90.69 86 LYS A C 1
ATOM 687 O O . LYS A 1 86 ? 27.204 12.300 26.456 1.00 90.69 86 LYS A O 1
ATOM 692 N N . ILE A 1 87 ? 27.462 12.351 24.218 1.00 90.06 87 ILE A N 1
ATOM 693 C CA . ILE A 1 87 ? 26.534 13.458 23.950 1.00 90.06 87 ILE A CA 1
ATOM 694 C C . ILE A 1 87 ? 25.123 13.095 24.415 1.00 90.06 87 ILE A C 1
ATOM 696 O O . ILE A 1 87 ? 24.475 13.876 25.103 1.00 90.06 87 ILE A O 1
ATOM 700 N N . LEU A 1 88 ? 24.643 11.893 24.099 1.00 83.81 88 LEU A N 1
ATOM 701 C CA . LEU A 1 88 ? 23.317 11.447 24.524 1.00 83.81 88 LEU A CA 1
ATOM 702 C C . LEU A 1 88 ? 23.208 11.339 26.046 1.00 83.81 88 LEU A C 1
ATOM 704 O O . LEU A 1 88 ? 22.181 11.715 26.609 1.00 83.81 88 LEU A O 1
ATOM 708 N N . LYS A 1 89 ? 24.265 10.876 26.717 1.00 88.62 89 LYS A N 1
ATOM 709 C CA . LYS A 1 89 ? 24.307 10.805 28.178 1.00 88.62 89 LYS A CA 1
ATOM 710 C C . LYS A 1 89 ? 24.295 12.194 28.820 1.00 88.62 89 LYS A C 1
ATOM 712 O O . LYS A 1 89 ? 23.637 12.383 29.838 1.00 88.62 89 LYS A O 1
ATOM 717 N N . GLU A 1 90 ? 24.982 13.161 28.215 1.00 91.19 90 GLU A N 1
ATOM 718 C CA . GLU A 1 90 ? 24.983 14.563 28.649 1.00 91.19 90 GLU A CA 1
ATOM 719 C C . GLU A 1 90 ? 23.617 15.233 28.437 1.00 91.19 90 GLU A C 1
ATOM 721 O O . GLU A 1 90 ? 23.104 15.887 29.341 1.00 91.19 90 GLU A O 1
ATOM 726 N N . LEU A 1 91 ? 22.997 15.025 27.274 1.00 90.94 91 LEU A N 1
ATOM 727 C CA . LEU A 1 91 ? 21.729 15.661 26.908 1.00 90.94 91 LEU A CA 1
ATOM 728 C C . LEU A 1 91 ? 20.509 15.027 27.582 1.00 90.94 91 LEU A C 1
ATOM 730 O O . LEU A 1 91 ? 19.558 15.729 27.923 1.00 90.94 91 LEU A O 1
ATOM 734 N N . PHE A 1 92 ? 20.500 13.702 27.739 1.00 88.56 92 PHE A N 1
ATOM 735 C CA . PHE A 1 92 ? 19.306 12.953 28.142 1.00 88.56 92 PHE A CA 1
ATOM 736 C C . PHE A 1 92 ? 19.454 12.207 29.471 1.00 88.56 92 PHE A C 1
ATOM 738 O O . PHE A 1 92 ? 18.460 11.658 29.951 1.00 88.56 92 PHE A O 1
ATOM 745 N N . GLY A 1 93 ? 20.646 12.195 30.080 1.00 74.75 93 GLY A N 1
ATOM 746 C CA . GLY A 1 93 ? 20.870 11.659 31.426 1.00 74.75 93 GLY A CA 1
ATOM 747 C C . GLY A 1 93 ? 20.599 10.158 31.583 1.00 74.75 93 GLY A C 1
ATOM 748 O O . GLY A 1 93 ? 20.304 9.719 32.694 1.00 74.75 93 GLY A O 1
ATOM 749 N N . ARG A 1 94 ? 20.654 9.380 30.493 1.00 59.50 94 ARG A N 1
ATOM 750 C CA . ARG A 1 94 ? 20.477 7.916 30.481 1.00 59.50 94 ARG A CA 1
ATOM 751 C C . ARG A 1 94 ? 21.748 7.241 29.992 1.00 59.50 94 ARG A C 1
ATOM 753 O O . ARG A 1 94 ? 22.316 7.747 29.000 1.00 59.50 94 ARG A O 1
#

Solvent-accessible surface area (backbone atoms only — not comparable to full-atom values): 6137 Å² total; per-residue (Å²): 127,93,54,87,90,49,95,54,59,67,59,54,52,53,52,49,58,45,48,73,31,67,65,35,33,45,54,49,24,66,77,66,69,40,82,59,94,52,91,88,46,85,64,87,90,46,64,71,93,72,53,69,45,89,92,39,92,43,81,78,55,61,89,53,98,54,65,80,87,43,100,85,46,44,72,66,78,71,59,72,52,74,64,56,51,48,50,46,30,70,77,66,73,101